Protein AF-A0A950CYH5-F1 (afdb_monomer_lite)

Foldseek 3Di:
DDDCPPVNVVVVVVVVVVCVVVVHDKDKDFQCQDDDDDPHHGGHIDIGD

Secondary structure (DSSP, 8-state):
-----HHHHHHHHHHHHHHHHTT---EEEE-----SS-SS-TT-EEEE-

Radius of gyration: 12.29 Å; chains: 1; bounding box: 25×17×36 Å

Structure (mmCIF, N/CA/C/O backbone):
data_AF-A0A950CYH5-F1
#
_entry.id   AF-A0A950CYH5-F1
#
loop_
_atom_site.group_PDB
_atom_site.id
_atom_site.type_symbol
_atom_site.label_atom_id
_atom_site.label_alt_id
_atom_site.label_comp_id
_atom_site.label_asym_id
_atom_site.label_entity_id
_atom_site.label_seq_id
_atom_site.pdbx_PDB_ins_code
_atom_site.Cartn_x
_atom_site.Cartn_y
_atom_site.Cartn_z
_atom_site.occupancy
_atom_site.B_iso_or_equiv
_atom_site.auth_seq_id
_atom_site.auth_comp_id
_atom_site.auth_asym_id
_atom_site.auth_atom_id
_atom_site.pdbx_PDB_model_num
ATOM 1 N N . MET A 1 1 ? 16.192 2.168 -6.886 1.00 31.31 1 MET A N 1
ATOM 2 C CA . MET A 1 1 ? 15.974 0.807 -6.347 1.00 31.31 1 MET A CA 1
ATOM 3 C C . MET A 1 1 ? 14.789 0.882 -5.392 1.00 31.31 1 MET A C 1
ATOM 5 O O . MET A 1 1 ? 14.932 1.464 -4.333 1.00 31.31 1 MET A O 1
ATOM 9 N N . ALA A 1 2 ? 13.601 0.429 -5.795 1.00 34.97 2 ALA A N 1
ATOM 10 C CA . ALA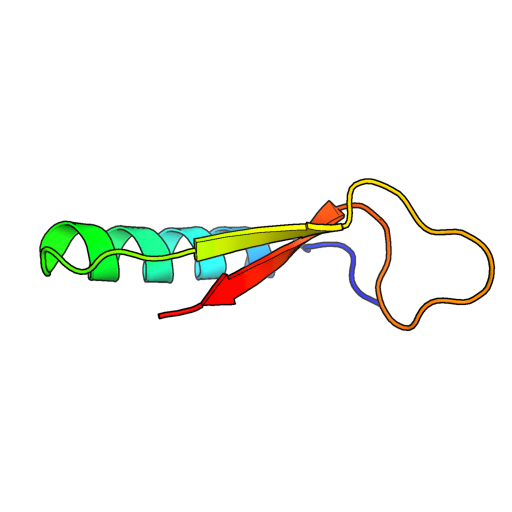 A 1 2 ? 12.427 0.398 -4.916 1.00 34.97 2 ALA A CA 1
ATOM 11 C C . ALA A 1 2 ? 11.685 -0.920 -5.126 1.00 34.97 2 ALA A C 1
ATOM 13 O O . ALA A 1 2 ? 10.585 -0.971 -5.655 1.00 34.97 2 ALA A O 1
ATOM 14 N N . THR A 1 3 ? 12.370 -2.005 -4.790 1.00 43.81 3 THR A N 1
ATOM 15 C CA . THR A 1 3 ? 11.707 -3.153 -4.182 1.00 43.81 3 THR A CA 1
ATOM 16 C C . THR A 1 3 ? 11.336 -2.710 -2.777 1.00 43.81 3 THR A C 1
ATOM 18 O O . THR A 1 3 ? 12.196 -2.149 -2.092 1.00 43.81 3 THR A O 1
ATOM 21 N N . VAL A 1 4 ? 10.105 -2.941 -2.331 1.00 50.97 4 VAL A N 1
ATOM 22 C CA . VAL A 1 4 ? 9.789 -2.837 -0.905 1.00 50.97 4 VAL A CA 1
ATOM 23 C C . VAL A 1 4 ? 10.610 -3.934 -0.225 1.00 50.97 4 VAL A C 1
ATOM 25 O O . VAL A 1 4 ? 10.216 -5.095 -0.169 1.00 50.97 4 V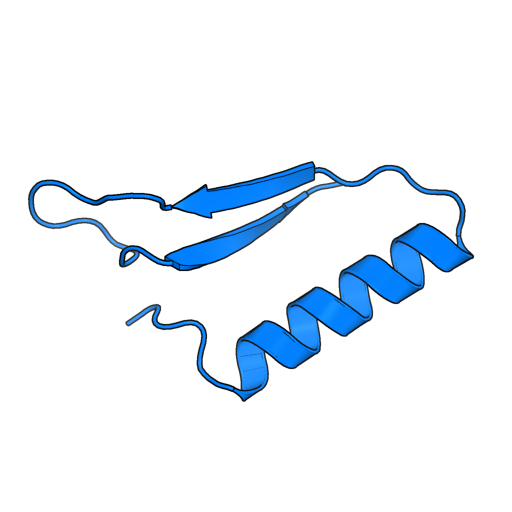AL A O 1
ATOM 28 N N . GLY A 1 5 ? 11.840 -3.607 0.176 1.00 54.06 5 GLY A N 1
ATOM 29 C CA . GLY A 1 5 ? 12.665 -4.509 0.967 1.00 54.06 5 GLY A CA 1
ATOM 30 C C . GLY A 1 5 ? 11.907 -4.845 2.248 1.00 54.06 5 GLY A C 1
ATOM 31 O O . GLY A 1 5 ? 11.069 -4.063 2.691 1.00 54.06 5 GLY A O 1
ATOM 32 N N . ARG A 1 6 ? 12.195 -5.984 2.881 1.00 56.50 6 ARG A N 1
ATOM 33 C CA . ARG A 1 6 ? 11.508 -6.406 4.120 1.00 56.50 6 ARG A CA 1
ATOM 34 C C . ARG A 1 6 ? 11.443 -5.317 5.211 1.00 56.50 6 ARG A C 1
ATOM 36 O O . ARG A 1 6 ? 10.502 -5.316 5.997 1.00 56.50 6 ARG A O 1
ATOM 43 N N . GLY A 1 7 ? 12.398 -4.380 5.240 1.00 60.88 7 GLY A N 1
ATOM 44 C CA . GLY A 1 7 ? 12.366 -3.202 6.117 1.00 60.88 7 GLY A CA 1
ATOM 45 C C . GLY A 1 7 ? 11.303 -2.155 5.752 1.00 60.88 7 GLY A C 1
ATOM 46 O O . GLY A 1 7 ? 10.696 -1.583 6.646 1.00 60.88 7 GLY A O 1
ATOM 47 N N . ALA A 1 8 ? 11.016 -1.960 4.464 1.00 74.00 8 ALA A N 1
ATOM 48 C CA . ALA A 1 8 ? 10.050 -0.978 3.974 1.00 74.00 8 ALA A CA 1
ATOM 49 C C . ALA A 1 8 ? 8.588 -1.414 4.188 1.00 74.00 8 ALA A C 1
ATOM 51 O O . ALA A 1 8 ? 7.759 -0.585 4.540 1.00 74.00 8 ALA A O 1
ATOM 52 N N . MET A 1 9 ? 8.262 -2.709 4.061 1.00 84.44 9 MET A N 1
ATOM 53 C CA . MET A 1 9 ? 6.888 -3.184 4.320 1.00 84.44 9 MET A CA 1
ATOM 54 C C . MET A 1 9 ? 6.529 -3.079 5.804 1.00 84.44 9 MET A C 1
ATOM 56 O O . MET A 1 9 ? 5.408 -2.736 6.162 1.00 84.44 9 MET A O 1
ATOM 60 N N . ARG A 1 10 ? 7.499 -3.346 6.686 1.00 89.75 10 ARG A N 1
ATOM 61 C CA . ARG A 1 10 ? 7.294 -3.195 8.128 1.00 89.75 10 ARG A CA 1
ATOM 62 C C . ARG A 1 10 ? 6.985 -1.745 8.497 1.00 89.75 10 ARG A C 1
ATOM 64 O O . ARG A 1 10 ? 6.169 -1.523 9.380 1.00 89.75 10 ARG A O 1
ATOM 71 N N . GLU A 1 11 ? 7.611 -0.791 7.818 1.00 87.19 11 GLU A N 1
ATOM 72 C CA . GLU A 1 11 ? 7.350 0.630 8.041 1.00 87.19 11 GLU A CA 1
ATOM 73 C C . GLU A 1 11 ? 5.955 1.046 7.575 1.00 87.19 11 GLU A C 1
ATOM 75 O O . GLU A 1 11 ? 5.223 1.669 8.336 1.00 87.19 11 GLU A O 1
ATOM 80 N N . VAL A 1 12 ? 5.538 0.588 6.390 1.00 89.88 12 VAL A N 1
ATOM 81 C CA . VAL A 1 12 ? 4.163 0.773 5.898 1.00 89.88 12 VAL A CA 1
ATOM 82 C C . VAL A 1 12 ? 3.145 0.235 6.907 1.00 89.88 12 VAL A C 1
ATOM 84 O O . VAL A 1 12 ? 2.199 0.932 7.260 1.00 89.88 12 VAL A O 1
ATOM 87 N N . LEU A 1 13 ? 3.356 -0.977 7.430 1.00 93.06 13 LEU A N 1
ATOM 88 C CA . LEU A 1 13 ? 2.458 -1.565 8.428 1.00 93.06 13 LEU A CA 1
ATOM 89 C C . LEU A 1 13 ? 2.395 -0.736 9.716 1.00 93.06 13 LEU A C 1
ATOM 91 O O . LEU A 1 13 ? 1.306 -0.544 10.246 1.00 93.06 13 LEU A O 1
ATOM 95 N N . ARG A 1 14 ? 3.528 -0.221 10.211 1.00 94.00 14 ARG A N 1
ATOM 96 C CA . ARG A 1 14 ? 3.540 0.649 11.399 1.00 94.00 14 ARG A CA 1
ATOM 97 C C . ARG A 1 14 ? 2.740 1.927 11.179 1.00 94.00 14 ARG A C 1
ATOM 99 O O . ARG A 1 14 ? 1.963 2.298 12.053 1.00 94.00 14 ARG A O 1
ATOM 106 N N . GLN A 1 15 ? 2.904 2.570 10.024 1.00 92.44 15 GLN A N 1
ATOM 107 C CA . GLN A 1 15 ? 2.169 3.788 9.688 1.00 92.44 15 GLN A CA 1
ATOM 108 C C . GLN A 1 15 ? 0.658 3.529 9.628 1.00 92.44 15 GLN A C 1
ATOM 110 O O . GLN A 1 15 ? -0.116 4.267 10.234 1.00 92.44 15 GLN A O 1
ATOM 115 N N . LEU A 1 16 ? 0.242 2.444 8.967 1.00 94.38 16 LEU A N 1
ATOM 116 C CA . LEU A 1 16 ? -1.171 2.075 8.849 1.00 94.38 16 LEU A CA 1
ATOM 117 C C . LEU A 1 16 ? -1.799 1.710 10.197 1.00 94.38 16 LEU A C 1
ATOM 119 O O . LEU A 1 16 ? -2.917 2.134 10.473 1.00 94.38 16 LEU A O 1
ATOM 123 N N . IL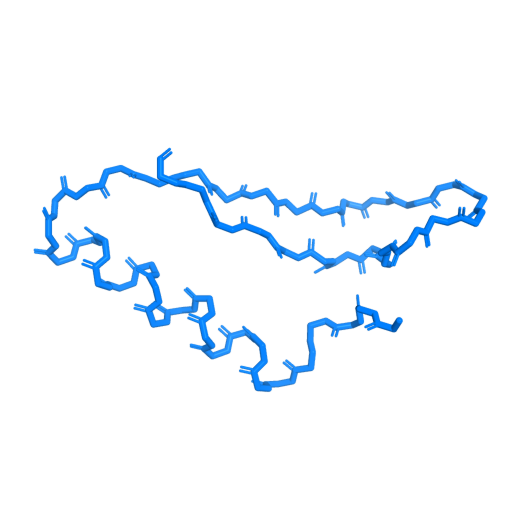E A 1 17 ? -1.081 0.975 11.054 1.00 96.50 17 ILE A N 1
ATOM 124 C CA . ILE A 1 17 ? -1.543 0.665 12.415 1.00 96.50 17 ILE A CA 1
ATOM 125 C C . ILE A 1 17 ? -1.753 1.961 13.205 1.00 96.50 17 ILE A C 1
ATOM 127 O O . ILE A 1 17 ? -2.830 2.164 13.756 1.00 96.50 17 ILE A O 1
ATOM 131 N N . GLY A 1 18 ? -0.780 2.877 13.191 1.00 96.50 18 GLY A N 1
ATOM 132 C CA . GLY A 1 18 ? -0.893 4.144 13.919 1.00 96.50 18 GLY A CA 1
ATOM 133 C C . GLY A 1 18 ? -1.979 5.086 13.379 1.00 96.50 18 GLY A C 1
ATOM 134 O O . GLY A 1 18 ? -2.500 5.923 14.121 1.00 96.50 18 GLY A O 1
ATOM 135 N N . ALA A 1 19 ? -2.331 4.992 12.094 1.00 95.88 19 ALA A N 1
ATOM 136 C CA . ALA A 1 19 ? -3.475 5.704 11.528 1.00 95.88 19 ALA A CA 1
ATOM 137 C C . ALA A 1 19 ? -4.806 5.081 11.959 1.00 95.88 19 ALA A C 1
ATOM 139 O O . ALA A 1 19 ? -5.692 5.805 12.415 1.00 95.88 19 ALA A O 1
ATOM 140 N N . LEU A 1 20 ? -4.900 3.750 11.910 1.00 96.81 20 LEU A N 1
ATOM 141 C CA . LEU A 1 20 ? -6.081 2.998 12.323 1.00 96.81 20 LEU A CA 1
ATOM 142 C C . LEU A 1 20 ? -6.402 3.209 13.809 1.00 96.81 20 LEU A C 1
ATOM 144 O O . LEU A 1 20 ? -7.539 3.522 14.151 1.00 96.81 20 LEU A O 1
ATOM 148 N N . GLU A 1 21 ? -5.399 3.108 14.683 1.00 97.88 21 GLU A N 1
ATOM 149 C CA . GLU A 1 21 ? -5.536 3.370 16.123 1.00 97.88 21 GLU A CA 1
ATOM 150 C C . GLU A 1 21 ? -5.972 4.813 16.412 1.00 97.88 21 GLU A C 1
ATOM 152 O O . GLU A 1 21 ? -6.670 5.075 17.388 1.00 97.88 21 GLU A O 1
ATOM 157 N N . GLY A 1 22 ? -5.587 5.753 15.545 1.00 97.12 22 GLY A N 1
ATOM 158 C CA . GLY A 1 22 ? -5.975 7.155 15.642 1.00 97.12 22 GLY A CA 1
ATOM 159 C C . GLY A 1 22 ? -7.276 7.518 14.927 1.00 97.12 22 GLY A C 1
ATOM 160 O O . GLY A 1 22 ? -7.586 8.706 14.865 1.00 97.12 22 GLY A O 1
ATOM 161 N N . GLY A 1 23 ? -7.999 6.551 14.349 1.00 97.25 23 GLY A N 1
ATOM 162 C CA . GLY A 1 23 ? -9.232 6.797 13.596 1.00 97.25 23 GLY A CA 1
ATOM 163 C C . GLY A 1 23 ? -9.043 7.671 12.350 1.00 97.25 23 GLY A C 1
ATOM 164 O O . GLY A 1 23 ? -9.982 8.347 11.937 1.00 97.25 23 GLY A O 1
ATOM 165 N N . ARG A 1 24 ? -7.831 7.701 11.779 1.00 95.25 24 ARG A N 1
ATOM 166 C CA . ARG A 1 24 ? -7.510 8.475 10.574 1.00 95.25 24 ARG A CA 1
ATOM 167 C C . ARG A 1 24 ? -7.644 7.595 9.341 1.00 95.25 24 ARG A C 1
ATOM 169 O O . ARG A 1 24 ? -7.104 6.490 9.302 1.00 95.25 24 ARG A O 1
ATOM 176 N N . GLU A 1 25 ? -8.343 8.101 8.334 1.00 95.19 25 GLU A N 1
ATOM 177 C CA . GLU A 1 25 ? -8.364 7.488 7.009 1.00 95.19 25 GLU A CA 1
ATOM 178 C C . GLU A 1 25 ? -6.987 7.624 6.346 1.00 95.19 25 GLU A C 1
ATOM 180 O O . GLU A 1 25 ? -6.231 8.545 6.656 1.00 95.19 25 GLU A O 1
ATOM 185 N N . GLN A 1 26 ? -6.633 6.662 5.495 1.00 93.94 26 GLN A N 1
ATOM 186 C CA . GLN A 1 26 ? -5.380 6.649 4.742 1.00 93.94 26 GLN A CA 1
ATOM 187 C C . GLN A 1 26 ? -5.625 6.061 3.359 1.00 93.94 26 GLN A C 1
ATOM 189 O O . GLN A 1 26 ? -6.346 5.069 3.213 1.00 93.94 26 GLN A O 1
ATOM 194 N N . LEU A 1 27 ? -4.935 6.598 2.358 1.00 94.25 27 LEU A N 1
ATOM 195 C CA . LEU A 1 27 ? -4.878 6.021 1.023 1.00 94.25 27 LEU A CA 1
ATOM 196 C C . LEU A 1 27 ? -3.610 5.184 0.861 1.00 94.25 27 LEU A C 1
ATOM 198 O O . LEU A 1 27 ? -2.501 5.623 1.170 1.00 94.25 27 LEU A O 1
ATOM 202 N N . ILE A 1 28 ? -3.773 3.977 0.318 1.00 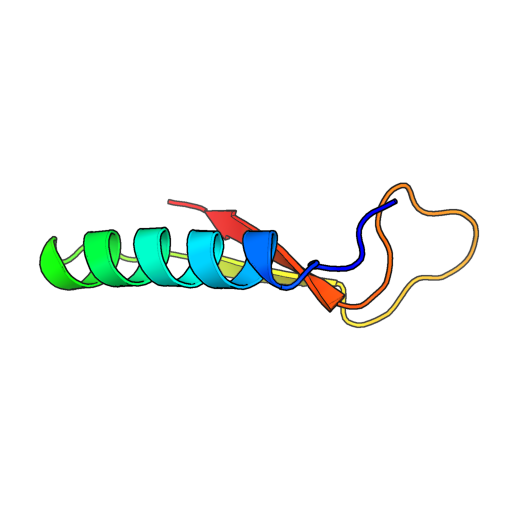92.25 28 ILE A N 1
ATOM 203 C CA . ILE A 1 28 ? -2.659 3.095 -0.037 1.00 92.25 28 ILE A CA 1
ATOM 204 C C . ILE A 1 28 ? -2.566 3.024 -1.554 1.00 92.25 28 ILE A C 1
ATOM 206 O O . ILE A 1 28 ? -3.454 2.501 -2.227 1.00 92.25 28 ILE A O 1
ATOM 210 N N . CYS A 1 29 ? -1.447 3.499 -2.086 1.00 92.38 29 CYS A N 1
ATOM 211 C CA . CYS A 1 29 ? -1.156 3.458 -3.510 1.00 92.38 29 CYS A CA 1
ATOM 212 C C . CYS A 1 29 ? -0.073 2.418 -3.788 1.00 92.38 29 CYS A C 1
ATOM 214 O O . CYS A 1 29 ? 1.009 2.460 -3.196 1.00 92.38 29 CYS A O 1
ATOM 216 N N . GLN A 1 30 ? -0.338 1.520 -4.738 1.00 92.12 30 GLN A N 1
ATOM 217 C CA . GLN A 1 30 ? 0.629 0.536 -5.212 1.00 92.12 30 GLN A CA 1
ATOM 218 C C . GLN A 1 30 ? 0.875 0.702 -6.709 1.00 92.12 30 GLN A C 1
ATOM 220 O O . GLN A 1 30 ? -0.058 0.798 -7.504 1.00 92.12 30 GLN A O 1
ATOM 225 N N . VAL A 1 31 ? 2.144 0.667 -7.109 1.00 92.12 31 VAL A N 1
ATOM 226 C CA . VAL A 1 31 ? 2.499 0.530 -8.523 1.00 92.12 31 VAL A CA 1
ATOM 227 C C . VAL A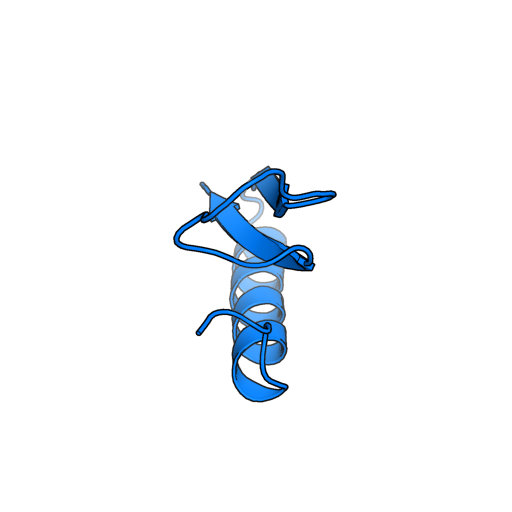 1 31 ? 2.210 -0.906 -8.951 1.00 92.12 31 VAL A C 1
ATOM 229 O O . VAL A 1 31 ? 2.944 -1.817 -8.575 1.00 92.12 31 VAL A O 1
ATOM 232 N N . VAL A 1 32 ? 1.149 -1.114 -9.725 1.00 94.88 32 VAL A N 1
ATOM 233 C CA . VAL A 1 32 ? 0.744 -2.454 -10.183 1.00 94.88 32 VAL A CA 1
ATOM 234 C C . VAL A 1 32 ? 1.654 -2.949 -11.308 1.00 94.88 32 VAL A C 1
ATOM 236 O O . VAL A 1 32 ? 2.120 -4.083 -11.288 1.00 94.88 32 VAL A O 1
ATOM 239 N N . GLU A 1 33 ? 1.980 -2.067 -12.249 1.00 95.00 33 GLU A N 1
ATOM 240 C CA . GLU A 1 33 ? 2.832 -2.359 -13.398 1.00 95.00 33 GLU A CA 1
ATOM 241 C C . GLU A 1 33 ? 3.667 -1.122 -13.757 1.00 95.00 33 GLU A C 1
ATOM 243 O O . GLU A 1 33 ? 3.338 0.007 -13.390 1.00 95.00 33 GLU A O 1
ATOM 248 N N . THR A 1 34 ? 4.772 -1.330 -14.469 1.00 93.62 34 THR A N 1
ATOM 249 C CA . THR A 1 34 ? 5.630 -0.260 -14.987 1.00 93.62 34 THR A CA 1
ATOM 250 C C . THR A 1 34 ? 5.931 -0.496 -16.457 1.00 93.62 34 THR A C 1
ATOM 252 O O . THR A 1 34 ? 6.289 -1.612 -16.830 1.00 93.62 34 THR A O 1
ATOM 255 N N . ARG A 1 35 ? 5.894 0.563 -17.270 1.00 95.19 35 ARG A N 1
ATOM 256 C CA . ARG A 1 35 ? 6.328 0.534 -18.672 1.00 95.19 35 ARG A CA 1
ATOM 257 C C . ARG A 1 35 ? 7.492 1.501 -18.882 1.00 95.19 35 ARG A C 1
ATOM 259 O O . ARG A 1 35 ? 7.402 2.663 -18.501 1.00 95.19 35 ARG A O 1
ATOM 266 N N . GLY A 1 36 ? 8.565 1.027 -19.516 1.00 92.12 36 GLY A N 1
ATOM 267 C CA . GLY A 1 36 ? 9.791 1.808 -19.710 1.00 92.12 36 GLY A CA 1
ATOM 268 C C . GLY A 1 36 ? 10.594 1.999 -18.417 1.00 92.12 36 GLY A C 1
ATOM 269 O O . GLY A 1 36 ? 10.423 1.266 -17.443 1.00 92.12 36 GLY A O 1
ATOM 270 N N . SER A 1 37 ? 11.504 2.974 -18.407 1.00 86.75 37 SER A N 1
ATOM 271 C CA . SER A 1 37 ? 12.314 3.297 -17.231 1.00 86.75 37 SER A CA 1
ATOM 272 C C . SER A 1 37 ? 11.544 4.205 -16.273 1.00 86.75 37 SER A C 1
ATOM 274 O O . SER A 1 37 ? 11.452 5.413 -16.486 1.00 86.75 37 SER A O 1
ATOM 276 N N . THR A 1 38 ? 11.018 3.632 -15.195 1.00 89.44 38 THR A N 1
ATOM 277 C CA . THR A 1 38 ? 10.358 4.378 -14.118 1.00 89.44 38 THR A CA 1
ATOM 278 C C . THR A 1 38 ? 11.257 4.463 -12.873 1.00 89.44 38 THR A C 1
ATOM 280 O O . THR A 1 38 ? 11.974 3.508 -12.557 1.00 89.44 38 THR A O 1
ATOM 283 N N . PRO A 1 39 ? 11.219 5.564 -12.090 1.00 87.38 39 PRO A N 1
ATOM 284 C CA . PRO A 1 39 ? 12.022 5.704 -10.862 1.00 87.38 39 PRO A CA 1
ATOM 285 C C . PRO A 1 39 ? 11.700 4.684 -9.756 1.00 87.38 39 PRO A C 1
ATOM 287 O O . PRO A 1 39 ? 12.454 4.538 -8.784 1.00 87.38 39 PRO A O 1
ATOM 290 N N . ARG A 1 40 ? 10.551 4.013 -9.855 1.00 88.06 40 ARG A N 1
ATOM 291 C CA . ARG A 1 40 ? 10.049 3.011 -8.912 1.00 88.06 40 ARG A CA 1
ATOM 292 C C . ARG A 1 40 ? 9.641 1.763 -9.684 1.00 88.06 40 ARG A C 1
ATOM 294 O O . ARG A 1 40 ? 9.173 1.873 -10.814 1.00 88.06 40 ARG A O 1
ATOM 301 N N . LYS A 1 41 ? 9.859 0.594 -9.083 1.00 88.44 41 LYS A N 1
ATOM 302 C CA . LYS A 1 41 ? 9.494 -0.698 -9.675 1.00 88.44 41 LYS A CA 1
ATOM 303 C C . LYS A 1 41 ? 8.035 -1.028 -9.348 1.00 88.44 41 LYS A C 1
ATOM 305 O O . LYS A 1 41 ? 7.487 -0.478 -8.392 1.00 88.44 41 LYS A O 1
ATOM 310 N N . ALA A 1 42 ? 7.452 -1.960 -10.098 1.00 90.56 42 ALA A N 1
ATOM 311 C CA . ALA A 1 42 ? 6.203 -2.604 -9.707 1.00 90.56 42 ALA A CA 1
ATOM 312 C C . ALA A 1 42 ? 6.301 -3.139 -8.265 1.00 90.56 42 ALA A C 1
ATOM 314 O O . ALA A 1 42 ? 7.357 -3.599 -7.819 1.00 90.56 42 ALA A O 1
ATOM 315 N N . GLY A 1 43 ? 5.206 -3.010 -7.524 1.00 88.38 43 GLY A N 1
ATOM 316 C CA . GLY A 1 43 ? 5.115 -3.319 -6.104 1.00 88.38 43 GLY A CA 1
ATOM 317 C C . GLY A 1 43 ? 5.598 -2.211 -5.164 1.00 88.38 43 GLY A C 1
ATOM 318 O O . GLY A 1 43 ? 5.489 -2.388 -3.954 1.00 88.38 43 GLY A O 1
ATOM 319 N N . ALA A 1 44 ? 6.113 -1.081 -5.663 1.00 88.31 44 ALA A N 1
ATOM 320 C CA . ALA A 1 44 ? 6.373 0.080 -4.813 1.00 88.31 44 ALA A CA 1
ATOM 321 C C . ALA A 1 44 ? 5.065 0.580 -4.178 1.00 88.31 44 ALA A C 1
ATOM 323 O O . ALA A 1 44 ? 4.042 0.667 -4.858 1.00 88.31 44 ALA A O 1
ATOM 324 N N . LEU A 1 45 ? 5.124 0.898 -2.885 1.00 90.06 45 LEU A N 1
ATOM 325 C CA . LEU A 1 45 ? 3.987 1.313 -2.065 1.00 90.06 45 LEU A CA 1
ATOM 326 C C . LEU A 1 45 ? 4.190 2.732 -1.533 1.00 90.06 45 LEU A C 1
ATOM 328 O O . LEU A 1 45 ? 5.322 3.140 -1.261 1.00 90.06 45 LEU A O 1
ATOM 332 N N . MET A 1 46 ? 3.083 3.445 -1.362 1.00 89.00 46 MET A N 1
ATOM 333 C CA 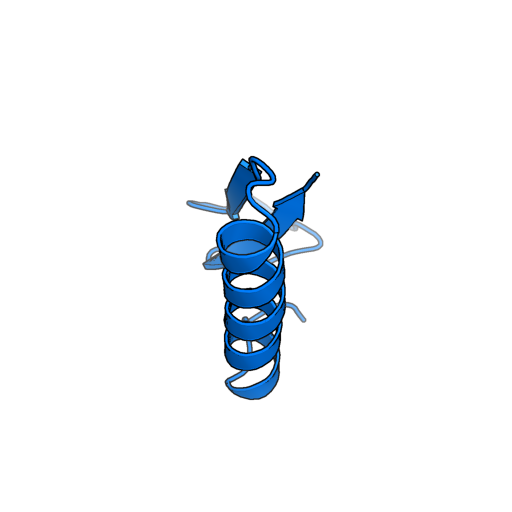. MET A 1 46 ? 3.006 4.754 -0.723 1.00 89.00 46 MET A CA 1
ATOM 334 C C . MET A 1 46 ? 1.738 4.813 0.128 1.00 89.00 46 MET A C 1
ATOM 336 O O . MET A 1 46 ? 0.684 4.357 -0.313 1.00 89.00 46 MET A O 1
ATOM 340 N N . VAL A 1 47 ? 1.863 5.366 1.330 1.00 90.81 47 VAL A N 1
ATOM 341 C CA . VAL A 1 47 ? 0.745 5.670 2.228 1.00 90.81 47 VAL A CA 1
ATOM 342 C C . VAL A 1 47 ? 0.597 7.187 2.266 1.00 90.81 47 VAL A C 1
ATOM 344 O O . VAL A 1 47 ? 1.608 7.888 2.355 1.00 90.81 47 VAL A O 1
ATOM 347 N N . VAL A 1 48 ? -0.633 7.676 2.138 1.00 88.94 48 VAL A N 1
ATOM 348 C CA . VAL A 1 48 ? -0.969 9.104 2.097 1.00 88.94 48 VAL A CA 1
ATOM 349 C C . VAL A 1 48 ? -2.090 9.378 3.094 1.00 88.94 48 VAL A C 1
ATOM 351 O O . VAL A 1 48 ? -3.039 8.592 3.157 1.00 88.94 48 VAL A O 1
ATOM 354 N N . ASP A 1 49 ? -1.951 10.476 3.837 1.00 86.38 49 ASP A N 1
ATOM 355 C CA . ASP A 1 49 ? -2.976 11.007 4.743 1.00 86.38 49 ASP A CA 1
ATOM 356 C C . ASP A 1 49 ? -4.159 11.630 3.985 1.00 86.38 49 ASP A C 1
ATOM 358 O O . ASP A 1 49 ? -3.923 12.298 2.948 1.00 86.38 49 ASP A O 1
#

pLDDT: mean 85.31, std 16.44, range [31.31, 97.88]

Sequence (49 aa):
MATVGRGAMREVLRQLIGALEGGREQLICQVVETRGSTPRKAGALMVVD